Protein AF-A0A454CNV5-F1 (afdb_monomer)

Structure (mmCIF, N/CA/C/O backbone):
data_AF-A0A454CNV5-F1
#
_entry.id   AF-A0A454CNV5-F1
#
loop_
_atom_site.group_PDB
_atom_site.id
_atom_site.type_symbol
_atom_site.label_atom_id
_atom_site.label_alt_id
_atom_site.label_comp_id
_atom_site.label_asym_id
_atom_site.label_entity_id
_atom_site.label_seq_id
_atom_site.pdbx_PDB_ins_code
_atom_site.Cartn_x
_atom_site.Cartn_y
_atom_site.Cartn_z
_atom_site.occupancy
_atom_site.B_iso_or_equiv
_atom_site.auth_seq_id
_atom_site.auth_comp_id
_atom_site.auth_asym_id
_atom_site.auth_atom_id
_atom_site.pdbx_PDB_model_num
ATOM 1 N N . TYR A 1 1 ? -4.269 1.861 13.614 1.00 85.56 1 TYR A N 1
ATOM 2 C CA . TYR A 1 1 ? -4.114 3.104 14.395 1.00 85.56 1 TYR A CA 1
ATOM 3 C C . TYR A 1 1 ? -5.339 3.289 15.276 1.00 85.56 1 TYR A C 1
ATOM 5 O O . TYR A 1 1 ? -6.436 3.036 14.796 1.00 85.56 1 TYR A O 1
ATOM 13 N N . GL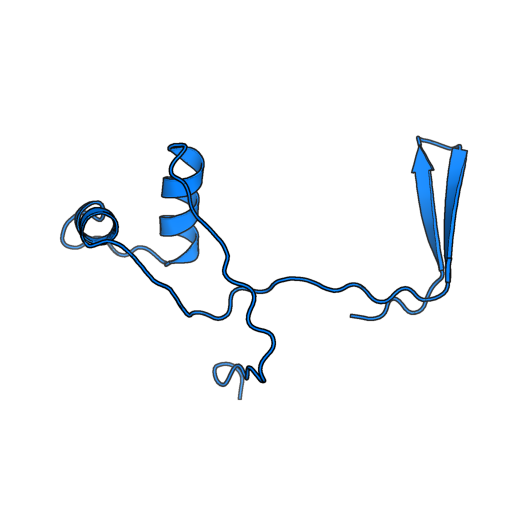N A 1 2 ? -5.181 3.668 16.544 1.00 92.75 2 GLN A N 1
ATOM 14 C CA . GLN A 1 2 ? -6.322 3.968 17.412 1.00 92.75 2 GLN A CA 1
ATOM 15 C C . GLN A 1 2 ? -6.517 5.478 17.492 1.00 92.75 2 GLN A C 1
ATOM 17 O O . GLN A 1 2 ? -5.580 6.205 17.811 1.00 92.75 2 GLN A O 1
ATOM 22 N N . ILE A 1 3 ? -7.734 5.934 17.211 1.00 92.62 3 ILE A N 1
ATOM 23 C CA . ILE A 1 3 ? -8.094 7.341 17.368 1.00 92.62 3 ILE A CA 1
ATOM 24 C C . ILE A 1 3 ? -8.382 7.580 18.859 1.00 92.62 3 ILE A C 1
ATOM 26 O O . ILE A 1 3 ? -9.177 6.837 19.428 1.00 92.62 3 ILE A O 1
ATOM 30 N N . PRO A 1 4 ? -7.769 8.577 19.525 1.00 93.31 4 PRO A N 1
ATOM 31 C CA . PRO A 1 4 ? -7.9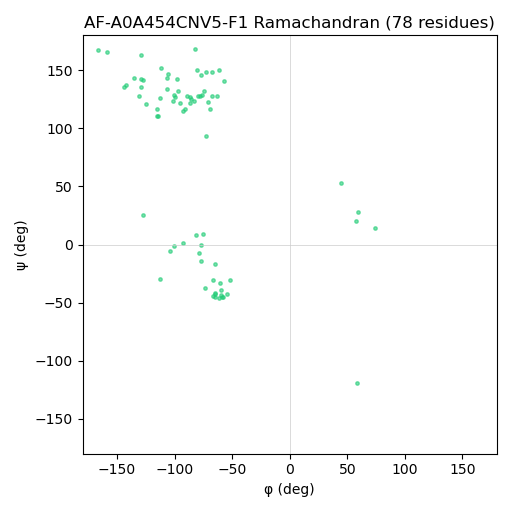45 8.796 20.966 1.00 93.31 4 PRO A CA 1
ATOM 32 C C . PRO A 1 4 ? -9.235 9.554 21.337 1.00 93.31 4 PRO A C 1
ATOM 34 O O . PRO A 1 4 ? -9.428 9.898 22.502 1.00 93.31 4 PRO A O 1
ATOM 37 N N . TYR A 1 5 ? -10.122 9.783 20.367 1.00 95.00 5 TYR A N 1
ATOM 38 C CA . TYR A 1 5 ? -11.384 10.512 20.495 1.00 95.00 5 TYR A CA 1
ATOM 39 C C . TYR A 1 5 ? -12.545 9.704 19.910 1.00 95.00 5 TYR A C 1
ATOM 41 O O . TYR A 1 5 ? -12.335 8.790 19.107 1.00 95.00 5 TYR A O 1
ATOM 49 N N . GLY A 1 6 ? -13.772 10.076 20.268 1.00 95.12 6 GLY A N 1
ATOM 50 C CA . GLY A 1 6 ? -14.963 9.599 19.580 1.00 95.12 6 GLY A CA 1
ATOM 51 C C . GLY A 1 6 ? -15.057 10.138 18.152 1.00 95.12 6 GLY A C 1
ATOM 52 O O . GLY A 1 6 ? -14.955 11.342 17.922 1.00 95.12 6 GLY A O 1
ATOM 53 N N . VAL A 1 7 ? -15.247 9.240 17.185 1.00 95.31 7 VAL A N 1
ATOM 54 C CA . VAL A 1 7 ? -15.453 9.581 15.773 1.00 95.31 7 VAL A CA 1
ATOM 55 C C . VAL A 1 7 ? -16.944 9.636 15.494 1.00 95.31 7 VAL A C 1
ATOM 57 O O . VAL A 1 7 ? -17.653 8.651 15.696 1.00 95.31 7 VAL A O 1
ATOM 60 N N . ILE A 1 8 ? -17.403 10.791 15.021 1.00 95.44 8 ILE A N 1
ATOM 61 C CA . ILE A 1 8 ? -18.788 11.044 14.627 1.00 95.44 8 ILE A CA 1
ATOM 62 C C . ILE A 1 8 ? -18.904 10.857 13.111 1.00 95.44 8 ILE A C 1
ATOM 64 O O . ILE A 1 8 ? -18.109 11.416 12.359 1.00 95.44 8 ILE A O 1
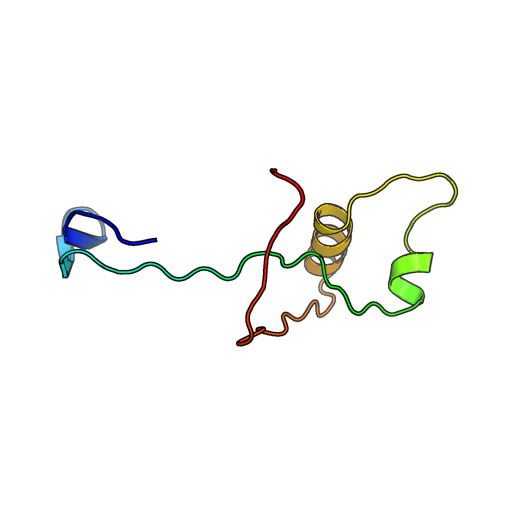ATOM 68 N N . ASN A 1 9 ? -19.917 10.115 12.665 1.00 93.75 9 ASN A N 1
ATOM 69 C CA . ASN A 1 9 ? -20.333 10.066 11.266 1.00 93.75 9 ASN A CA 1
ATOM 70 C C . ASN A 1 9 ? -21.645 10.838 11.105 1.00 93.75 9 ASN A C 1
ATOM 72 O O . ASN A 1 9 ? -22.515 10.790 11.981 1.00 93.75 9 ASN A O 1
ATOM 76 N N . GLY A 1 10 ? -21.800 11.538 9.986 1.00 93.94 10 GLY A N 1
ATOM 77 C CA . GLY A 1 10 ? -22.978 12.350 9.717 1.00 93.94 10 GLY A CA 1
ATOM 78 C C . GLY A 1 10 ? -23.085 12.782 8.261 1.00 93.94 10 GLY A C 1
ATOM 79 O O . GLY A 1 10 ? -22.137 12.661 7.488 1.00 93.94 10 GLY A O 1
ATOM 80 N N . GLU A 1 11 ? -24.257 13.300 7.912 1.00 94.44 11 GLU A N 1
ATOM 81 C CA . GLU A 1 11 ? -24.552 13.906 6.613 1.00 94.44 11 GLU A CA 1
ATOM 82 C C . GLU A 1 11 ? -24.855 15.390 6.834 1.00 94.44 11 GLU A C 1
ATOM 84 O O . GLU A 1 11 ? -25.864 15.752 7.450 1.00 94.44 11 GLU A O 1
ATOM 89 N N . GLY A 1 12 ? -23.958 16.262 6.368 1.00 91.00 12 GLY A N 1
ATOM 90 C CA . GLY A 1 12 ? -24.027 17.695 6.652 1.00 91.00 12 GLY A CA 1
ATOM 91 C C . GLY A 1 12 ? -23.990 17.962 8.158 1.00 91.00 12 GLY A C 1
ATOM 92 O O . GLY A 1 12 ? -23.044 17.576 8.838 1.00 91.00 12 GLY A O 1
ATOM 93 N N . ASN A 1 13 ? -25.046 18.588 8.683 1.00 94.06 13 ASN A N 1
ATOM 94 C CA . ASN A 1 13 ? -25.152 18.942 10.104 1.00 94.06 13 ASN A CA 1
ATOM 95 C C . ASN A 1 13 ? -25.855 17.868 10.957 1.00 94.06 13 ASN A C 1
ATOM 97 O O . ASN A 1 13 ? -26.066 18.078 12.152 1.00 94.06 13 ASN A O 1
ATOM 101 N N . ARG A 1 14 ? -26.267 16.736 10.370 1.00 95.75 14 ARG A N 1
ATOM 102 C CA . ARG A 1 14 ? -26.994 15.675 11.079 1.00 95.75 14 ARG A CA 1
ATOM 103 C C . ARG A 1 14 ? -26.063 14.518 11.427 1.00 95.75 14 ARG A C 1
ATOM 105 O O . ARG A 1 14 ? -25.494 13.891 10.537 1.00 95.75 14 ARG A O 1
ATOM 112 N N . ILE A 1 15 ? -25.982 14.188 12.714 1.00 96.25 15 ILE A N 1
ATOM 113 C CA . ILE A 1 15 ? -25.238 13.025 13.213 1.00 96.25 15 ILE A CA 1
ATOM 114 C C . ILE A 1 15 ? -26.012 11.738 12.899 1.00 96.25 15 ILE A C 1
ATOM 116 O O . ILE A 1 15 ? -27.210 11.657 13.167 1.00 96.25 15 ILE A O 1
ATOM 120 N N . THR A 1 16 ? -25.325 10.732 12.356 1.00 96.44 16 THR A N 1
ATOM 121 C CA . THR A 1 16 ? -25.884 9.403 12.053 1.00 96.44 16 THR A CA 1
ATOM 122 C C . THR A 1 16 ? -25.292 8.295 12.924 1.00 96.44 16 THR A C 1
ATOM 124 O O . THR A 1 16 ? -25.991 7.331 13.223 1.00 96.44 16 THR A O 1
ATOM 127 N N . SER A 1 17 ? -24.037 8.412 13.376 1.00 96.38 17 SER A N 1
ATOM 128 C CA . SER A 1 17 ? -23.448 7.502 14.372 1.00 96.38 17 SER A CA 1
ATOM 129 C C . SER A 1 17 ? -22.243 8.116 15.087 1.00 96.38 17 SER A C 1
ATOM 131 O O . SER A 1 17 ? -21.681 9.113 14.636 1.00 96.38 17 SER A O 1
ATOM 133 N N . MET A 1 18 ? -21.831 7.507 16.200 1.00 95.50 18 MET A N 1
ATOM 134 C CA . MET A 1 18 ? -20.607 7.850 16.920 1.00 95.50 18 MET A CA 1
ATOM 135 C C . MET A 1 18 ? -19.945 6.577 17.451 1.00 95.50 18 MET A C 1
ATOM 137 O O . MET A 1 18 ? -20.629 5.700 17.977 1.00 95.50 18 MET A O 1
ATOM 141 N N . VAL A 1 19 ? -18.622 6.479 17.322 1.00 96.00 19 VAL A N 1
ATOM 142 C CA . VAL A 1 19 ? -17.822 5.368 17.856 1.00 96.00 19 VAL A CA 1
ATOM 143 C C . VAL A 1 19 ? -16.725 5.937 18.742 1.00 96.00 19 VAL A C 1
ATOM 145 O O . VAL A 1 19 ? -15.909 6.723 18.270 1.00 96.00 19 VAL A O 1
ATOM 148 N N . GLU A 1 20 ? -16.695 5.546 20.016 1.00 96.19 20 GLU A N 1
ATOM 149 C CA . GLU A 1 20 ? -15.676 6.003 20.963 1.00 96.19 20 GLU A CA 1
ATOM 150 C C . GLU A 1 20 ? -14.341 5.289 20.720 1.00 96.19 20 GLU A C 1
ATOM 152 O O . GLU A 1 20 ? -14.287 4.060 20.652 1.00 96.19 20 GLU A O 1
ATOM 157 N N . LYS A 1 21 ? -13.262 6.067 20.596 1.00 95.25 21 LYS A N 1
ATOM 158 C CA . LYS A 1 21 ? -11.876 5.597 20.431 1.00 95.25 21 LYS A CA 1
ATOM 159 C C . LYS A 1 21 ? -11.691 4.446 19.422 1.00 95.25 21 LYS A C 1
ATOM 161 O O . LYS A 1 21 ? -11.112 3.405 19.771 1.00 95.25 21 LYS A O 1
ATOM 166 N N . PRO A 1 22 ? -12.175 4.585 18.172 1.00 95.44 22 PRO A N 1
ATOM 167 C CA . PRO A 1 22 ? -12.174 3.490 17.217 1.00 95.44 22 PRO A CA 1
ATOM 168 C C . PRO A 1 22 ? -10.758 3.098 16.802 1.00 95.44 22 PRO A C 1
ATOM 170 O O . PRO A 1 22 ? -9.846 3.924 16.689 1.00 95.44 22 PRO A O 1
ATOM 173 N N . ILE A 1 23 ? -10.598 1.812 16.501 1.00 94.75 23 ILE A N 1
ATOM 174 C CA . ILE A 1 23 ? -9.387 1.278 15.887 1.00 94.75 23 ILE A CA 1
ATOM 175 C C . ILE A 1 23 ? -9.584 1.283 14.374 1.00 94.75 23 ILE A C 1
ATOM 177 O O . ILE A 1 23 ? -10.404 0.540 13.839 1.00 94.75 23 ILE A O 1
ATOM 181 N N . GLN A 1 24 ? -8.787 2.084 13.677 1.00 89.88 24 GLN A N 1
ATOM 182 C CA . GLN A 1 24 ? -8.691 2.047 12.227 1.00 89.88 24 GLN A CA 1
ATOM 183 C C . GLN A 1 24 ? -7.669 0.999 11.794 1.00 89.88 24 GLN A C 1
ATOM 185 O O . GLN A 1 24 ? -6.503 1.018 12.214 1.00 89.88 24 GLN A O 1
ATOM 190 N N . ARG A 1 25 ? -8.119 0.083 10.940 1.00 89.25 25 ARG A N 1
ATOM 191 C CA . ARG A 1 25 ? -7.284 -0.911 10.269 1.00 89.25 25 ARG A CA 1
ATOM 192 C C . ARG A 1 25 ? -7.152 -0.505 8.811 1.00 89.25 25 ARG A C 1
ATOM 194 O O . ARG A 1 25 ? -8.147 -0.168 8.179 1.00 89.25 25 ARG A O 1
ATOM 201 N N . PHE A 1 26 ? -5.930 -0.548 8.305 1.00 90.06 26 PHE A N 1
ATOM 202 C CA . PHE A 1 26 ? -5.620 -0.222 6.922 1.00 90.06 26 PHE A CA 1
ATOM 203 C C . PHE A 1 26 ? -4.832 -1.372 6.318 1.00 90.06 26 PHE A C 1
ATOM 205 O O . PHE A 1 26 ? -3.964 -1.936 6.985 1.00 90.06 26 PHE A O 1
ATOM 212 N N . PHE A 1 27 ? -5.116 -1.686 5.058 1.00 91.50 27 PHE A N 1
ATOM 213 C CA . PHE A 1 27 ? -4.181 -2.449 4.251 1.00 91.50 27 PHE A CA 1
ATOM 214 C C . PHE A 1 27 ? -3.083 -1.505 3.788 1.00 91.50 27 PHE A C 1
ATOM 216 O O . PHE A 1 27 ? -3.358 -0.433 3.249 1.00 91.50 27 PHE A O 1
ATOM 223 N N . VAL A 1 28 ? -1.845 -1.903 4.036 1.00 91.38 28 VAL A N 1
ATOM 224 C CA . VAL A 1 28 ? -0.661 -1.177 3.591 1.00 91.38 28 VAL A CA 1
ATOM 225 C C . VAL A 1 28 ? 0.050 -2.008 2.537 1.00 91.38 28 VAL A C 1
ATOM 227 O O . VAL A 1 28 ? -0.054 -3.235 2.523 1.00 91.38 28 VAL A O 1
ATOM 230 N N . ASN A 1 29 ? 0.752 -1.337 1.630 1.00 93.19 29 ASN A N 1
ATOM 231 C CA . ASN A 1 29 ? 1.557 -2.024 0.634 1.00 93.19 29 ASN A CA 1
ATOM 232 C C . ASN A 1 29 ? 2.753 -2.700 1.322 1.00 93.19 29 ASN A C 1
ATOM 234 O O . ASN A 1 29 ? 3.607 -2.017 1.881 1.00 93.19 29 ASN A O 1
ATOM 238 N N . ALA A 1 30 ? 2.802 -4.031 1.264 1.00 93.19 30 ALA A N 1
ATOM 239 C CA . ALA A 1 30 ? 3.856 -4.840 1.872 1.00 93.19 30 ALA A CA 1
ATOM 240 C C . ALA A 1 30 ? 5.159 -4.884 1.048 1.00 93.19 30 ALA A C 1
ATOM 242 O O . ALA A 1 30 ? 6.143 -5.471 1.495 1.00 93.19 30 ALA A O 1
ATOM 243 N N . GLY A 1 31 ? 5.163 -4.325 -0.169 1.00 92.88 31 GLY A N 1
ATOM 244 C CA . GLY A 1 31 ? 6.294 -4.407 -1.097 1.00 92.88 31 GLY A CA 1
ATOM 245 C C . GLY A 1 31 ? 6.472 -5.783 -1.750 1.00 92.88 31 GLY A C 1
ATOM 246 O O . GLY A 1 31 ? 7.520 -6.050 -2.328 1.00 92.88 31 GLY A O 1
ATOM 247 N N . ILE A 1 32 ? 5.464 -6.655 -1.663 1.00 93.75 32 ILE A N 1
ATOM 248 C CA . ILE A 1 32 ? 5.474 -8.014 -2.215 1.00 93.75 32 ILE A CA 1
ATOM 249 C C . ILE A 1 32 ? 4.451 -8.076 -3.346 1.00 93.75 32 ILE A C 1
ATOM 251 O O . ILE A 1 32 ? 3.283 -7.743 -3.147 1.00 93.75 32 ILE A O 1
ATOM 255 N N . TYR A 1 33 ? 4.882 -8.519 -4.528 1.00 94.94 33 TYR A N 1
ATOM 256 C CA . TYR A 1 33 ? 4.054 -8.507 -5.731 1.00 94.94 33 TYR A CA 1
ATOM 257 C C . TYR A 1 33 ? 4.166 -9.823 -6.495 1.00 94.94 33 TYR A C 1
ATOM 259 O O . TYR A 1 33 ? 5.246 -10.395 -6.620 1.00 94.94 33 TYR A O 1
ATOM 267 N N . VAL A 1 34 ? 3.046 -10.256 -7.069 1.00 94.75 34 VAL A N 1
ATOM 268 C CA . VAL A 1 34 ? 2.996 -11.325 -8.069 1.00 94.75 34 VAL A CA 1
ATOM 269 C C . VAL A 1 34 ? 2.513 -10.694 -9.367 1.00 94.75 34 VAL A C 1
ATOM 271 O O . VAL A 1 34 ? 1.405 -10.164 -9.422 1.00 94.75 34 VAL A O 1
ATOM 274 N N . VAL A 1 35 ? 3.354 -10.714 -10.400 1.00 93.06 35 VAL A N 1
ATOM 275 C CA . VAL A 1 35 ? 3.081 -10.039 -11.676 1.00 93.06 35 VAL A CA 1
ATOM 276 C C . VAL A 1 35 ? 3.288 -10.982 -12.856 1.00 93.06 35 VAL A C 1
ATOM 278 O O . VAL A 1 35 ? 4.203 -11.802 -12.869 1.00 93.06 35 VAL A O 1
ATOM 281 N N . SER A 1 36 ? 2.424 -10.858 -13.863 1.00 92.12 36 SER A N 1
ATOM 282 C CA . SER A 1 36 ? 2.593 -11.548 -15.145 1.00 92.12 36 SER A CA 1
ATOM 283 C C . SER A 1 36 ? 3.738 -10.912 -15.947 1.00 92.12 36 SER A C 1
ATOM 285 O O . SER A 1 36 ? 3.890 -9.688 -15.890 1.00 92.12 36 SER A O 1
ATOM 287 N N . PRO A 1 37 ? 4.485 -11.675 -16.771 1.00 93.69 37 PRO A N 1
ATOM 288 C CA . PRO A 1 37 ? 5.496 -11.119 -17.675 1.00 93.69 37 PRO A CA 1
ATOM 289 C C . PRO A 1 37 ? 4.981 -9.981 -18.567 1.00 93.69 37 PRO A C 1
ATOM 291 O O . PRO A 1 37 ? 5.729 -9.057 -18.866 1.00 93.69 37 PRO A O 1
ATOM 294 N N . VAL A 1 38 ? 3.694 -9.999 -18.936 1.00 92.00 38 VAL A N 1
ATOM 295 C CA . VAL A 1 38 ? 3.056 -8.934 -19.735 1.00 92.00 38 VAL A CA 1
ATOM 296 C C . VAL A 1 38 ? 3.097 -7.574 -19.027 1.00 92.00 38 VAL A C 1
ATOM 298 O O . VAL A 1 38 ? 3.225 -6.546 -19.684 1.00 92.00 38 VAL A O 1
ATOM 301 N N . VAL A 1 39 ? 3.019 -7.550 -17.692 1.00 92.38 39 VAL A N 1
ATOM 302 C CA . VAL A 1 39 ? 3.118 -6.309 -16.902 1.00 92.38 39 VAL A CA 1
ATOM 303 C C . VAL A 1 39 ? 4.525 -5.728 -17.014 1.00 92.38 39 VAL A C 1
ATOM 305 O O . VAL A 1 39 ? 4.675 -4.539 -17.278 1.00 92.38 39 VAL A O 1
ATOM 308 N N . ILE A 1 40 ? 5.553 -6.573 -16.906 1.00 90.94 40 ILE A N 1
ATOM 309 C CA . ILE A 1 40 ? 6.955 -6.158 -17.047 1.00 90.94 40 ILE A CA 1
ATOM 310 C C . ILE A 1 40 ? 7.237 -5.658 -18.467 1.00 90.94 40 ILE A C 1
ATOM 312 O O . ILE A 1 40 ? 7.811 -4.590 -18.637 1.00 90.94 40 ILE A O 1
ATOM 316 N N . GLN A 1 41 ? 6.763 -6.382 -19.484 1.00 93.56 41 GLN A N 1
ATOM 317 C CA . GLN A 1 41 ? 6.924 -6.007 -20.896 1.00 93.56 41 GLN A CA 1
ATOM 318 C C . GLN A 1 41 ? 6.191 -4.712 -21.273 1.00 93.56 41 GLN A C 1
ATOM 320 O O . GLN A 1 41 ? 6.471 -4.133 -22.318 1.00 93.56 41 GLN A O 1
ATOM 325 N N . SER A 1 42 ? 5.245 -4.255 -20.448 1.00 92.50 42 SER A N 1
ATOM 326 C CA . SER A 1 42 ? 4.563 -2.979 -20.669 1.00 92.50 42 SER A CA 1
ATOM 327 C C . SER A 1 42 ? 5.409 -1.762 -20.280 1.00 92.50 42 SER A C 1
ATOM 329 O O . SER A 1 42 ? 5.072 -0.641 -20.667 1.00 92.50 42 SER A O 1
ATOM 331 N N . VAL A 1 43 ? 6.501 -1.971 -19.536 1.00 94.88 43 VAL A N 1
ATOM 332 C CA . VAL A 1 43 ? 7.454 -0.922 -19.170 1.00 94.88 43 VAL A CA 1
ATOM 333 C C . VAL A 1 43 ? 8.439 -0.726 -20.328 1.00 94.88 43 VAL A C 1
ATOM 335 O O . VAL A 1 43 ? 9.081 -1.694 -20.737 1.00 94.88 43 VAL A O 1
ATOM 338 N N . PRO A 1 44 ? 8.580 0.498 -20.874 1.00 95.06 44 PRO A N 1
ATOM 339 C CA . PRO A 1 44 ? 9.526 0.757 -21.953 1.00 95.06 44 PRO A CA 1
ATOM 340 C C . PRO A 1 44 ? 10.975 0.481 -21.544 1.00 95.06 44 PRO A C 1
ATOM 342 O O . PRO A 1 44 ? 11.363 0.677 -20.390 1.00 95.06 44 PRO A O 1
ATOM 345 N N . GLU A 1 45 ? 11.799 0.088 -22.514 1.00 95.12 45 GLU A N 1
ATOM 346 C CA . GLU A 1 45 ? 13.232 -0.084 -22.285 1.00 95.12 45 GLU A CA 1
ATOM 347 C C . GLU A 1 45 ? 13.871 1.209 -21.760 1.00 95.12 45 GLU A C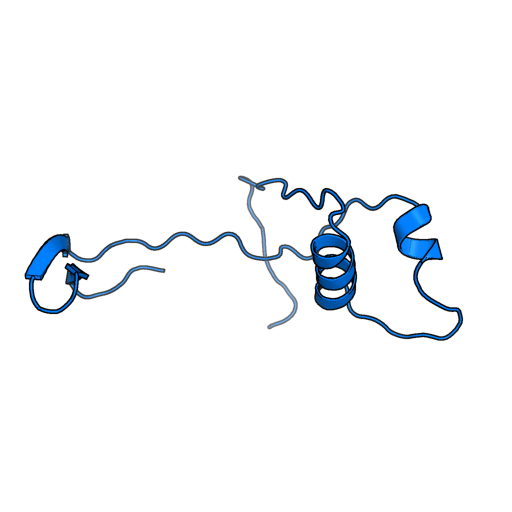 1
ATOM 349 O O . GLU A 1 45 ? 13.545 2.312 -22.203 1.00 95.12 45 GLU A O 1
ATOM 354 N N . ASN A 1 46 ? 14.801 1.062 -20.812 1.00 94.44 46 ASN A N 1
ATOM 355 C CA . ASN A 1 46 ? 15.490 2.168 -20.137 1.00 94.44 46 ASN A CA 1
ATOM 356 C C . ASN A 1 46 ? 14.559 3.168 -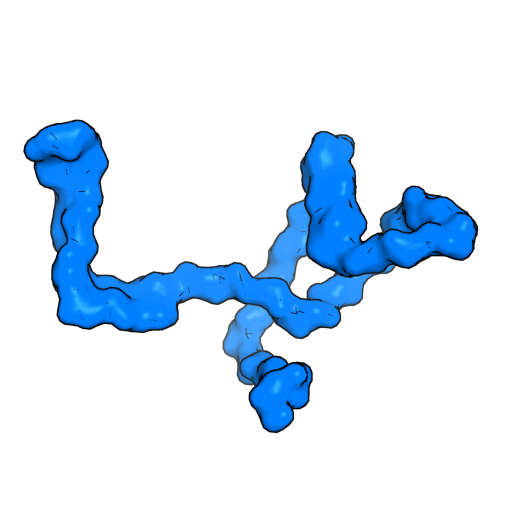19.423 1.00 94.44 46 ASN A C 1
ATOM 358 O O . ASN A 1 46 ? 14.968 4.294 -19.135 1.00 94.44 46 ASN A O 1
ATOM 362 N N . HIS A 1 47 ? 13.323 2.773 -19.107 1.00 95.94 47 HIS A N 1
ATOM 363 C CA . HIS A 1 47 ? 12.403 3.583 -18.322 1.00 95.94 47 HIS A CA 1
ATOM 364 C C . HIS A 1 47 ? 12.362 3.123 -16.864 1.00 95.94 47 HIS A C 1
ATOM 366 O O . HIS A 1 47 ? 12.136 1.951 -16.569 1.00 95.94 47 HIS A O 1
ATOM 372 N N . HIS A 1 48 ? 12.548 4.067 -15.945 1.00 95.25 48 HIS A N 1
ATOM 373 C CA . HIS A 1 48 ? 12.377 3.826 -14.519 1.00 95.25 48 HIS A CA 1
ATOM 374 C C . HIS A 1 48 ? 10.929 4.104 -14.108 1.00 95.25 48 HIS A C 1
ATOM 376 O O . HIS A 1 48 ? 10.412 5.192 -14.359 1.00 95.25 48 HIS A O 1
ATOM 382 N N . ILE A 1 49 ? 10.299 3.147 -13.429 1.00 95.94 49 ILE A N 1
ATOM 383 C CA . ILE A 1 49 ? 8.966 3.298 -12.848 1.00 95.94 49 ILE A CA 1
ATOM 384 C C . ILE A 1 49 ? 8.889 2.551 -11.518 1.00 95.94 49 ILE A C 1
ATOM 386 O O . ILE A 1 49 ? 9.330 1.408 -11.411 1.00 95.94 49 ILE A O 1
ATOM 390 N N . ASP A 1 50 ? 8.298 3.191 -10.513 1.00 95.12 50 ASP A N 1
ATOM 391 C CA . ASP A 1 50 ? 8.059 2.559 -9.219 1.00 95.12 50 ASP A CA 1
ATOM 392 C C . ASP A 1 50 ? 6.818 1.664 -9.258 1.00 95.12 50 ASP A C 1
ATOM 394 O O . ASP A 1 50 ? 5.840 1.935 -9.962 1.00 95.12 50 ASP A O 1
ATOM 398 N N . MET A 1 51 ? 6.821 0.617 -8.433 1.00 94.62 51 MET A N 1
ATOM 399 C CA . MET A 1 51 ? 5.713 -0.340 -8.367 1.00 94.62 51 MET A CA 1
ATOM 400 C C . MET A 1 51 ? 4.336 0.297 -8.100 1.00 94.62 51 MET A C 1
ATOM 402 O O . MET A 1 51 ? 3.391 -0.098 -8.783 1.00 94.62 51 MET A O 1
ATOM 406 N N . PRO A 1 52 ? 4.165 1.280 -7.186 1.00 94.50 52 PRO A N 1
ATOM 407 C CA . PRO A 1 52 ? 2.867 1.933 -6.996 1.00 94.50 52 PRO A CA 1
ATOM 408 C C . PRO A 1 52 ? 2.345 2.591 -8.277 1.00 94.50 52 PRO A C 1
ATOM 410 O O . PRO A 1 52 ? 1.195 2.370 -8.653 1.00 94.50 52 PRO A O 1
ATOM 413 N N . THR A 1 53 ? 3.210 3.318 -8.987 1.00 95.25 53 THR A N 1
ATOM 414 C CA . THR A 1 53 ? 2.871 3.997 -10.243 1.00 95.25 53 THR A CA 1
ATOM 415 C C . THR A 1 53 ? 2.524 2.993 -11.342 1.00 95.25 53 THR A C 1
ATOM 417 O O . THR A 1 53 ? 1.537 3.171 -12.056 1.00 95.25 53 THR A O 1
ATOM 420 N N . LEU A 1 54 ? 3.291 1.904 -11.464 1.00 94.69 54 LEU A N 1
ATOM 421 C CA . LEU A 1 54 ? 3.019 0.840 -12.435 1.00 94.69 54 LEU A CA 1
ATOM 422 C C . LEU A 1 54 ? 1.654 0.181 -12.185 1.00 94.69 54 LEU A C 1
ATOM 424 O O . LEU A 1 54 ? 0.863 -0.000 -13.114 1.00 94.69 54 LEU A O 1
ATOM 428 N N . LEU A 1 55 ? 1.348 -0.146 -10.927 1.00 93.81 55 LEU A N 1
ATOM 429 C CA . LEU A 1 55 ? 0.059 -0.728 -10.555 1.00 93.81 55 LEU A CA 1
ATOM 430 C C . LEU A 1 55 ? -1.095 0.248 -10.803 1.00 93.81 55 LEU A C 1
ATOM 432 O O . LEU A 1 55 ? -2.118 -0.165 -11.346 1.00 93.81 55 LEU A O 1
ATOM 436 N N . GLU A 1 56 ? -0.932 1.534 -10.481 1.00 93.69 56 GLU A N 1
ATOM 437 C CA . GLU A 1 56 ? -1.937 2.571 -10.745 1.00 93.69 56 GLU A CA 1
ATOM 438 C C . GLU A 1 56 ? -2.263 2.699 -12.236 1.00 93.69 56 GLU A C 1
ATOM 440 O O . GLU A 1 56 ? -3.437 2.717 -12.619 1.00 93.69 56 GLU A O 1
ATOM 445 N N . GLN A 1 57 ? -1.250 2.677 -13.104 1.00 93.25 57 GLN A N 1
ATOM 446 C CA . GLN A 1 57 ? -1.463 2.668 -14.553 1.00 93.25 57 GLN A CA 1
ATOM 447 C C . GLN A 1 57 ? -2.281 1.454 -15.013 1.00 93.25 57 GLN A C 1
ATOM 449 O O . GLN A 1 57 ? -3.139 1.587 -15.889 1.00 93.25 57 GLN A O 1
ATOM 454 N N . HIS A 1 58 ? -2.052 0.275 -14.431 1.00 92.31 58 HIS A N 1
ATOM 455 C CA . HIS A 1 58 ? -2.823 -0.924 -14.762 1.00 92.31 58 HIS A CA 1
ATOM 456 C C . HIS A 1 58 ? -4.244 -0.904 -14.183 1.00 92.31 58 HIS A C 1
ATOM 458 O O . HIS A 1 58 ? -5.172 -1.305 -14.889 1.00 92.31 58 HIS A O 1
ATOM 464 N N . MET A 1 59 ? -4.447 -0.373 -12.974 1.00 92.31 59 MET A N 1
ATOM 465 C CA . MET A 1 59 ? -5.786 -0.149 -12.409 1.00 92.31 59 MET A CA 1
ATOM 466 C C . MET A 1 59 ? -6.618 0.768 -13.318 1.00 92.31 59 MET A C 1
ATOM 468 O O . MET A 1 59 ? -7.758 0.446 -13.661 1.00 92.31 59 MET A O 1
ATOM 472 N N . ASN A 1 60 ? -6.018 1.860 -13.800 1.00 92.06 60 ASN A N 1
ATOM 473 C CA . ASN A 1 60 ? -6.679 2.828 -14.681 1.00 92.06 60 ASN A CA 1
ATOM 474 C C . ASN A 1 60 ? -7.032 2.254 -16.062 1.00 92.06 60 ASN A C 1
ATOM 476 O O . ASN A 1 60 ? -8.045 2.627 -16.652 1.00 92.06 60 ASN A O 1
ATOM 480 N N . LYS A 1 61 ? -6.249 1.294 -16.565 1.00 88.69 61 LYS A N 1
ATOM 481 C CA . LYS A 1 61 ? -6.523 0.580 -17.826 1.00 88.69 61 LYS A CA 1
ATOM 482 C C . LYS A 1 61 ? -7.641 -0.473 -17.707 1.00 88.69 61 LYS A C 1
ATOM 484 O O . LYS A 1 61 ? -7.859 -1.222 -18.654 1.00 88.69 61 LYS A O 1
ATOM 489 N N . ARG A 1 62 ? -8.364 -0.523 -16.577 1.00 75.69 62 ARG A N 1
ATOM 490 C CA . ARG A 1 62 ? -9.353 -1.559 -16.212 1.00 75.69 62 ARG A CA 1
ATOM 491 C C . ARG A 1 62 ? -8.774 -2.975 -16.160 1.00 75.69 62 ARG A C 1
ATOM 493 O O . ARG A 1 62 ? -9.508 -3.945 -16.348 1.00 75.69 62 ARG A O 1
ATOM 500 N N . ASN A 1 63 ? -7.480 -3.114 -15.874 1.00 73.38 63 ASN A 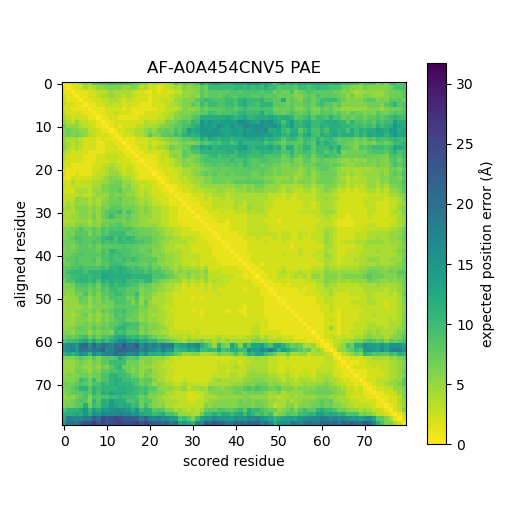N 1
ATOM 501 C CA . ASN A 1 63 ? -6.929 -4.429 -15.571 1.00 73.38 63 ASN A CA 1
ATOM 502 C C . ASN A 1 63 ? -7.301 -4.827 -14.139 1.00 73.38 63 ASN A C 1
ATOM 504 O O . ASN A 1 63 ? -7.333 -3.992 -13.233 1.00 73.38 63 ASN A O 1
ATOM 508 N N . ASN A 1 64 ? -7.530 -6.123 -13.926 1.00 83.19 64 ASN A N 1
ATOM 509 C CA . ASN A 1 64 ? -7.755 -6.675 -12.594 1.00 83.19 64 ASN A CA 1
ATOM 510 C C . ASN A 1 64 ? -6.438 -6.691 -11.810 1.00 83.19 64 ASN A C 1
ATOM 512 O O . ASN A 1 64 ? -5.661 -7.640 -11.900 1.00 83.19 64 ASN A O 1
ATOM 516 N N . VAL A 1 65 ? -6.197 -5.637 -11.034 1.00 92.38 65 VAL A N 1
ATOM 517 C CA . VAL A 1 65 ? -5.174 -5.627 -9.986 1.00 92.38 65 VAL A CA 1
ATOM 518 C C . VAL A 1 65 ? -5.843 -6.087 -8.697 1.00 92.38 65 VAL A C 1
ATOM 520 O O . VAL A 1 65 ? -6.784 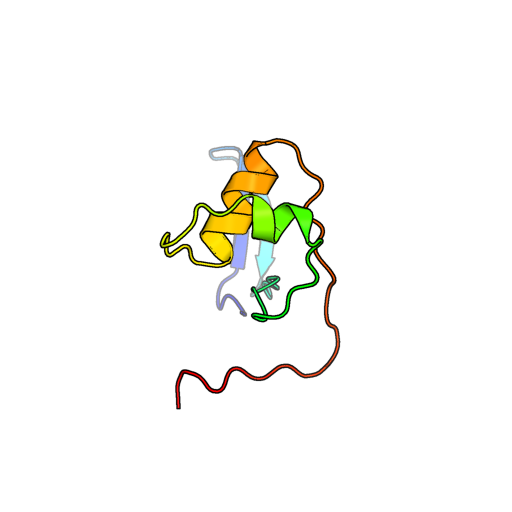-5.459 -8.218 1.00 92.38 65 VAL A O 1
ATOM 523 N N . LEU A 1 66 ? -5.389 -7.218 -8.165 1.00 93.56 66 LEU A N 1
ATOM 524 C CA . LEU A 1 66 ? -5.952 -7.829 -6.965 1.00 93.56 66 LEU A CA 1
ATOM 525 C C . LEU A 1 66 ? -5.013 -7.618 -5.782 1.00 93.56 66 LEU A C 1
ATOM 527 O O . LEU A 1 66 ? -3.793 -7.639 -5.935 1.00 93.56 66 LEU A O 1
ATOM 531 N N . MET A 1 67 ? -5.594 -7.468 -4.595 1.00 93.94 67 MET A N 1
ATOM 532 C CA . MET A 1 67 ? -4.848 -7.517 -3.343 1.00 93.94 67 MET A CA 1
ATOM 533 C C . MET A 1 67 ? -4.961 -8.906 -2.712 1.00 93.94 67 MET A C 1
ATOM 535 O O . MET A 1 67 ? -6.028 -9.519 -2.737 1.00 93.94 67 MET A O 1
ATOM 539 N N . PHE A 1 68 ? -3.871 -9.376 -2.108 1.00 93.94 68 PHE A N 1
ATOM 540 C CA . PHE A 1 68 ? -3.861 -10.576 -1.277 1.00 93.94 68 PHE A CA 1
ATOM 541 C C . PHE A 1 68 ? -3.538 -10.172 0.170 1.00 93.94 68 PHE A C 1
ATOM 543 O O . PHE A 1 68 ? -2.423 -9.710 0.425 1.00 93.94 68 PHE A O 1
ATOM 550 N N . PRO A 1 69 ? -4.497 -10.263 1.111 1.00 93.25 69 PRO A N 1
ATOM 551 C CA . PRO A 1 69 ? -4.261 -9.873 2.494 1.00 93.25 69 PRO A CA 1
ATOM 552 C C . PRO A 1 69 ? -3.336 -10.880 3.188 1.00 93.25 69 PRO A C 1
ATOM 554 O O . PRO A 1 69 ? -3.648 -12.066 3.270 1.00 93.25 69 PRO A O 1
ATOM 557 N N . ILE A 1 70 ? -2.215 -10.386 3.708 1.00 91.12 70 ILE A N 1
ATOM 558 C CA . ILE A 1 70 ? -1.294 -11.142 4.562 1.00 91.12 70 ILE A CA 1
ATOM 559 C C . ILE A 1 70 ? -1.803 -11.018 6.002 1.00 91.12 70 ILE A C 1
ATOM 561 O O . ILE A 1 70 ? -2.044 -9.906 6.479 1.00 91.12 70 ILE A O 1
ATOM 565 N N . HIS A 1 71 ? -1.993 -12.147 6.682 1.00 90.06 71 HIS A N 1
ATOM 566 C CA . HIS A 1 71 ? -2.432 -12.188 8.087 1.00 90.06 71 HIS A CA 1
ATOM 567 C C . HIS A 1 71 ? -1.277 -12.515 9.044 1.00 90.06 71 HIS A C 1
ATOM 569 O O . HIS A 1 71 ? -1.437 -12.492 10.264 1.00 90.06 71 HIS A O 1
ATOM 575 N N . GLU A 1 72 ? -0.119 -12.823 8.477 1.00 90.00 72 GLU A N 1
ATOM 576 C CA . GLU A 1 72 ? 1.122 -13.156 9.143 1.00 90.00 72 GLU A CA 1
ATOM 577 C C . GLU A 1 72 ? 1.890 -11.898 9.569 1.00 90.00 72 GLU A C 1
ATOM 579 O O . GLU A 1 72 ? 1.594 -10.769 9.170 1.00 90.00 72 GLU A O 1
ATOM 584 N N . TYR A 1 73 ? 2.911 -12.103 10.400 1.00 87.88 73 TYR A N 1
ATOM 585 C CA . TYR A 1 73 ? 3.812 -11.034 10.804 1.00 87.88 73 TYR A CA 1
ATOM 586 C C . TYR A 1 73 ? 4.575 -10.475 9.595 1.00 87.88 73 TYR A C 1
ATOM 588 O O . TYR A 1 73 ? 5.228 -11.217 8.862 1.00 87.88 73 TYR A O 1
ATOM 596 N N . TRP A 1 74 ? 4.525 -9.154 9.431 1.00 91.06 74 TRP A N 1
ATOM 597 C CA . TRP A 1 74 ? 5.274 -8.407 8.425 1.00 91.06 74 TRP A CA 1
ATOM 598 C C . TRP A 1 74 ? 6.015 -7.250 9.101 1.00 91.06 74 TRP A C 1
ATOM 600 O O . TRP A 1 74 ? 5.447 -6.556 9.948 1.00 91.06 74 TRP A O 1
ATOM 610 N N . LEU A 1 75 ? 7.282 -7.059 8.731 1.00 89.69 75 LEU A N 1
ATOM 611 C CA . LEU A 1 75 ? 8.174 -6.044 9.286 1.00 89.69 75 LEU A CA 1
ATOM 612 C C . LEU A 1 75 ? 8.845 -5.268 8.151 1.00 89.69 75 LEU A C 1
ATOM 614 O O . LEU A 1 75 ? 9.477 -5.864 7.282 1.00 89.69 75 LEU A O 1
ATOM 618 N N . ASP A 1 76 ? 8.750 -3.942 8.205 1.00 88.94 76 ASP A N 1
ATOM 619 C CA . ASP A 1 76 ? 9.515 -3.037 7.348 1.00 88.94 76 ASP A CA 1
ATOM 620 C C . ASP A 1 76 ? 10.882 -2.736 7.986 1.00 88.94 76 ASP A C 1
ATOM 622 O O . ASP A 1 76 ? 10.945 -2.223 9.105 1.00 88.94 76 ASP A O 1
ATOM 626 N N . ILE A 1 77 ? 11.972 -3.047 7.278 1.00 86.69 77 ILE A N 1
ATOM 627 C CA . ILE A 1 77 ? 13.359 -2.794 7.713 1.00 86.69 77 ILE A CA 1
ATOM 628 C C . ILE A 1 77 ? 13.980 -1.542 7.072 1.00 86.69 77 ILE A C 1
ATOM 630 O O . ILE A 1 77 ? 15.123 -1.205 7.373 1.00 86.69 77 ILE A O 1
ATOM 634 N N . GLY A 1 78 ? 13.257 -0.839 6.194 1.00 81.50 78 GLY A N 1
ATOM 635 C CA . GLY A 1 78 ? 13.767 0.313 5.442 1.00 81.50 78 GLY A CA 1
ATOM 636 C C . GLY A 1 78 ? 13.874 1.618 6.237 1.00 81.50 78 GLY A C 1
ATOM 637 O O . GLY A 1 78 ? 14.275 2.636 5.677 1.00 81.50 78 GLY A O 1
ATOM 638 N N . ARG A 1 79 ? 13.498 1.617 7.521 1.00 62.06 79 ARG A N 1
ATOM 639 C CA . ARG A 1 79 ? 13.490 2.802 8.400 1.00 62.06 79 ARG A CA 1
ATOM 640 C C . ARG A 1 79 ? 14.248 2.605 9.723 1.00 62.06 79 ARG A C 1
ATOM 642 O O . ARG A 1 79 ? 13.893 3.257 10.703 1.00 62.06 79 ARG A O 1
ATOM 649 N N 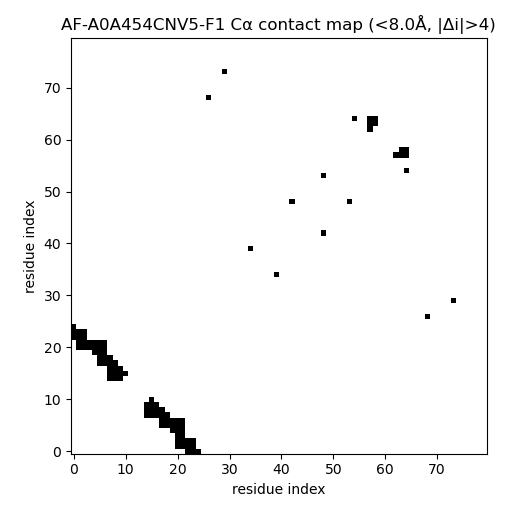. MET A 1 80 ? 15.225 1.693 9.772 1.00 50.44 80 MET A N 1
ATOM 650 C CA . MET A 1 80 ? 16.124 1.588 10.935 1.00 50.44 80 MET A CA 1
ATOM 651 C C . MET A 1 80 ? 16.989 2.836 11.101 1.00 50.44 80 MET A C 1
ATOM 653 O O . MET A 1 80 ? 17.475 3.353 10.070 1.00 50.44 80 MET A O 1
#

pLDDT: mean 91.51, std 7.0, range [50.44, 96.44]

Foldseek 3Di:
DWDQAKDFDDDVPGTDDIDGRDDDDDDDDLVDDDDDVVLVVVADPPDDDDPVRSVVVCVVVVHDDDDDDDPDDGDDPPPD

Radius of gyration: 19.04 Å; Cα contacts (8 Å, |Δi|>4): 50; chains: 1; bounding box: 43×32×43 Å

Secondary structure (DSSP, 8-state):
-B-SSPEEEEETTEEEEEESS-B-------S-----HHHHHTSPTT----HHHHHHHHHHTT---------S-----TT-

InterPro domains:
  IPR005835 Nucleotidyl transferase domain [PF00483] (5-79)
  IPR029044 Nucleotide-diphospho-sugar transferases [G3DSA:3.90.550.10] (2-80)
  IPR029044 Nucleotide-diphospho-sugar transferases [SSF53448] (4-79)
  IPR050486 Mannose-1-phosphate guanyltransferase [PTHR22572] (3-79)

Organism: Vibrio harveyi (NCBI:txid669)

Sequence (80 aa):
YQIPYGVINGEGNRITSMVEKPIQRFFVNAGIYVVSPVVIQSVPENHHIDMPTLLEQHMNKRNNVLMFPIHEYWLDIGRM

Solvent-accessible surface area (backbone atoms only — not comparable to full-atom values): 5686 Å² total; per-residue (Å²): 91,70,44,95,47,66,48,74,42,59,63,90,93,44,80,75,48,75,41,74,47,43,74,51,84,76,92,71,90,83,87,77,84,87,80,58,70,67,63,61,70,68,53,59,85,97,60,90,79,55,68,69,60,55,50,49,56,40,46,74,71,70,45,92,78,81,87,79,89,78,89,67,95,81,83,88,73,92,78,121

Mean predicted aligned error: 5.74 Å

Nearest PDB structures (foldseek):
  1tzf-assembly1_A  TM=4.926E-01  e=2.779E-01  Salmonell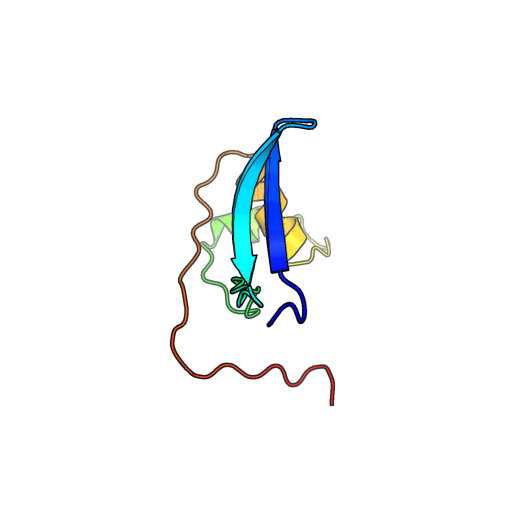a enterica subsp. enterica serovar Typhi str. CT18